Protein AF-A0A835X2V2-F1 (afdb_monomer_lite)

Sequence (80 aa):
MAREKDNFKIIYVNESEKTKEKDFFTKNDNFKCWISNASSGNNLFLAILPMWKSNKEEREKIVSKTIMKYNPICNKDNQS

Foldseek 3Di:
DDCPPPPDAQQDFDDDPDPPPPCPQVPDPLNVVQCVVLVHPVSDDDDDDDDPPDDPVVRVVVRVVVCVVRVRNSVPVPPD

Secondary structure (DSSP, 8-state):
----------------S-S--GGGTTS-TTHHHHHHHHSSGGG--------TT--HHHHHHHHHHHHHHH--GGGGGG--

Structure (mmCIF, N/CA/C/O backbone):
data_AF-A0A835X2V2-F1
#
_entry.id   AF-A0A835X2V2-F1
#
loop_
_atom_site.group_PDB
_atom_site.id
_atom_site.type_symbol
_atom_site.label_atom_id
_atom_site.label_alt_id
_atom_site.label_comp_id
_atom_site.label_asym_id
_atom_site.label_entity_id
_atom_site.label_seq_id
_atom_site.pdbx_PDB_ins_code
_atom_site.Cartn_x
_atom_site.Cartn_y
_atom_site.Cartn_z
_atom_site.occupancy
_atom_site.B_iso_or_equiv
_atom_site.auth_seq_id
_atom_site.auth_comp_id
_atom_site.auth_asym_id
_atom_site.auth_atom_id
_atom_site.pdbx_PDB_model_num
ATOM 1 N N . MET A 1 1 ? -5.600 -15.662 -28.660 1.00 38.69 1 MET A N 1
ATOM 2 C CA . MET A 1 1 ? -4.730 -14.631 -28.058 1.00 38.69 1 MET A CA 1
ATOM 3 C C . MET A 1 1 ? -5.014 -14.611 -26.566 1.00 38.69 1 MET A C 1
ATOM 5 O O . MET A 1 1 ? -6.018 -14.049 -26.148 1.00 38.69 1 MET A O 1
ATOM 9 N N . ALA A 1 2 ? -4.223 -15.350 -25.790 1.00 43.47 2 ALA A N 1
ATOM 10 C CA . ALA A 1 2 ? -4.367 -15.401 -24.342 1.00 43.47 2 ALA A CA 1
ATOM 11 C C . ALA A 1 2 ? -3.933 -14.051 -23.755 1.00 43.47 2 ALA A C 1
ATOM 13 O O . ALA A 1 2 ? -2.915 -13.496 -24.167 1.00 43.47 2 ALA A O 1
ATOM 14 N N . ARG A 1 3 ? -4.724 -13.497 -22.830 1.00 48.22 3 ARG A N 1
ATOM 15 C CA . ARG A 1 3 ? -4.349 -12.322 -22.033 1.00 48.22 3 ARG A CA 1
ATOM 16 C C . ARG A 1 3 ? -3.212 -12.709 -21.080 1.00 48.22 3 ARG A C 1
ATOM 18 O O . ARG A 1 3 ? -3.429 -12.898 -19.895 1.00 48.22 3 ARG A O 1
ATOM 25 N N . GLU A 1 4 ? -1.996 -12.840 -21.593 1.00 51.81 4 GLU A N 1
ATOM 26 C CA . GLU A 1 4 ? -0.786 -13.033 -20.778 1.00 51.81 4 GLU A CA 1
ATOM 27 C C . GLU A 1 4 ? -0.271 -11.710 -20.165 1.00 51.81 4 GLU A C 1
ATOM 29 O O . GLU A 1 4 ? 0.764 -11.691 -19.506 1.00 51.81 4 GLU A O 1
ATOM 34 N N . LYS A 1 5 ? -0.976 -10.584 -20.374 1.00 49.34 5 LYS A N 1
ATOM 35 C CA . LYS A 1 5 ? -0.484 -9.218 -20.103 1.00 49.34 5 LYS A CA 1
ATOM 36 C C . LYS A 1 5 ? -1.227 -8.421 -19.020 1.00 49.34 5 LYS A C 1
ATOM 38 O O . LYS A 1 5 ? -0.973 -7.231 -18.902 1.00 49.34 5 LYS A O 1
ATOM 43 N N . ASP A 1 6 ? -2.054 -9.055 -18.191 1.00 53.75 6 ASP A N 1
ATOM 44 C CA . ASP A 1 6 ? -2.725 -8.382 -17.058 1.00 53.75 6 ASP A CA 1
ATOM 45 C C . ASP A 1 6 ? -2.131 -8.804 -15.694 1.00 53.75 6 ASP A C 1
ATOM 47 O O . ASP A 1 6 ? -2.839 -8.948 -14.698 1.00 53.75 6 ASP A O 1
ATOM 51 N N . ASN A 1 7 ? -0.812 -9.026 -15.625 1.00 72.00 7 ASN A N 1
ATOM 52 C CA . ASN A 1 7 ? -0.115 -9.300 -14.363 1.00 72.00 7 ASN A CA 1
ATOM 53 C C . ASN A 1 7 ? 0.150 -7.990 -13.608 1.00 72.00 7 ASN A C 1
ATOM 55 O O . ASN A 1 7 ? 1.256 -7.448 -13.629 1.00 72.00 7 ASN A O 1
ATOM 59 N N . PHE A 1 8 ? -0.873 -7.465 -12.935 1.00 82.12 8 PHE A N 1
ATOM 60 C CA . PHE A 1 8 ? -0.709 -6.330 -12.030 1.00 82.12 8 PHE A CA 1
ATOM 61 C C . PHE A 1 8 ? 0.078 -6.755 -10.787 1.00 82.12 8 PHE A C 1
ATOM 63 O O . PHE A 1 8 ? -0.312 -7.675 -10.066 1.00 82.12 8 PHE A O 1
ATOM 70 N N . LYS A 1 9 ? 1.186 -6.064 -10.511 1.00 87.56 9 LYS A N 1
ATOM 71 C CA . LYS A 1 9 ? 1.978 -6.271 -9.297 1.00 87.56 9 LYS A CA 1
ATOM 72 C C . LYS A 1 9 ? 1.545 -5.278 -8.226 1.00 87.56 9 LYS A C 1
ATOM 74 O O . LYS A 1 9 ? 1.608 -4.069 -8.432 1.00 87.56 9 LYS A O 1
ATOM 79 N N . ILE A 1 10 ? 1.163 -5.787 -7.058 1.00 90.19 10 ILE A N 1
ATOM 80 C CA . ILE A 1 10 ? 0.917 -4.946 -5.884 1.00 90.19 10 ILE A CA 1
ATOM 81 C C . ILE A 1 10 ? 2.274 -4.457 -5.375 1.00 90.19 10 ILE A C 1
ATOM 83 O O . ILE A 1 10 ? 3.072 -5.234 -4.853 1.00 90.19 10 ILE A O 1
ATOM 87 N N . ILE A 1 11 ? 2.552 -3.170 -5.569 1.00 90.69 11 ILE A N 1
ATOM 88 C CA . ILE A 1 11 ? 3.806 -2.539 -5.132 1.00 90.69 11 ILE A CA 1
ATOM 89 C C . ILE A 1 11 ? 3.651 -1.761 -3.828 1.00 90.69 11 ILE A C 1
ATOM 91 O O . ILE A 1 11 ? 4.653 -1.550 -3.153 1.00 90.69 11 ILE A O 1
ATOM 95 N N . TYR A 1 12 ? 2.424 -1.374 -3.466 1.00 91.81 12 TYR A N 1
ATOM 96 C CA . TYR A 1 12 ? 2.106 -0.634 -2.249 1.00 91.81 12 TYR A CA 1
ATOM 97 C C . TYR A 1 12 ? 0.670 -0.904 -1.782 1.00 91.81 12 TYR A C 1
ATOM 99 O O . TYR A 1 12 ? -0.225 -1.092 -2.607 1.00 91.81 12 TYR A O 1
ATOM 107 N N . VAL A 1 13 ? 0.449 -0.892 -0.469 1.00 92.88 13 VAL A N 1
ATOM 108 C CA . VAL A 1 13 ? -0.859 -1.030 0.184 1.00 92.88 13 VAL A CA 1
ATOM 109 C C . VAL A 1 13 ? -0.922 -0.093 1.386 1.00 92.88 13 VAL A C 1
ATOM 111 O O . VAL A 1 13 ? 0.002 -0.074 2.194 1.00 92.88 13 VAL A O 1
ATOM 114 N N . ASN A 1 14 ? -2.014 0.653 1.539 1.00 90.94 14 ASN A N 1
ATOM 115 C CA . ASN A 1 14 ? -2.286 1.446 2.737 1.00 90.94 14 ASN A CA 1
ATOM 116 C C . ASN A 1 14 ? -3.799 1.675 2.899 1.00 90.94 14 ASN A C 1
ATOM 118 O O . ASN A 1 14 ? -4.574 1.365 1.992 1.00 90.94 14 ASN A O 1
ATOM 122 N N . GLU A 1 15 ? -4.2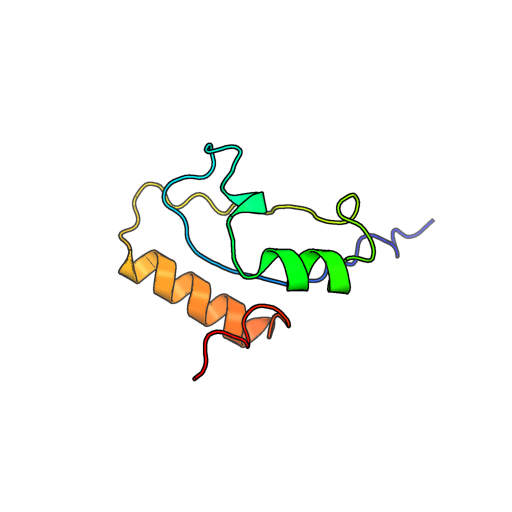10 2.215 4.042 1.00 90.38 15 GLU A N 1
ATOM 123 C CA . GLU A 1 15 ? -5.556 2.733 4.276 1.00 90.38 15 GLU A CA 1
ATOM 124 C C . GLU A 1 15 ? -5.601 4.252 4.065 1.00 90.38 15 GLU A C 1
ATOM 126 O O . GLU A 1 15 ? -4.582 4.940 4.121 1.00 90.38 15 GLU A O 1
ATOM 131 N N . SER A 1 16 ? -6.784 4.774 3.746 1.00 82.81 16 SER A N 1
ATOM 132 C CA . SER A 1 16 ? -7.014 6.212 3.632 1.00 82.81 16 SER A CA 1
ATOM 133 C C . SER A 1 16 ? -8.486 6.528 3.843 1.00 82.81 16 SER A C 1
ATOM 135 O O . SER A 1 16 ? -9.366 5.872 3.281 1.00 82.81 16 SER A O 1
ATOM 137 N N . GLU A 1 17 ? -8.750 7.591 4.597 1.00 77.19 17 GLU A N 1
ATOM 138 C CA . GLU A 1 17 ? -10.086 8.181 4.737 1.00 77.19 17 GLU A CA 1
ATOM 139 C C . GLU A 1 17 ? -10.433 9.111 3.565 1.00 77.19 17 GLU A C 1
ATOM 141 O O . GLU A 1 17 ? -11.598 9.447 3.347 1.00 77.19 17 GLU A O 1
ATOM 146 N N . LYS A 1 18 ? -9.429 9.519 2.779 1.00 68.00 18 LYS A N 1
ATOM 147 C CA . LYS A 1 18 ? -9.556 10.529 1.728 1.00 68.00 18 LYS A CA 1
ATOM 148 C C . LYS A 1 18 ? -9.014 10.010 0.402 1.00 68.00 18 LYS A C 1
ATOM 150 O O . LYS A 1 18 ? -7.841 10.156 0.081 1.00 68.00 18 LYS A O 1
ATOM 155 N N . THR A 1 19 ? -9.900 9.455 -0.417 1.00 64.19 19 THR A N 1
ATOM 156 C CA . THR A 1 19 ? -9.573 9.011 -1.786 1.00 64.19 19 THR A CA 1
ATOM 157 C C . THR A 1 19 ? -9.759 10.104 -2.844 1.00 64.19 19 THR A C 1
ATOM 159 O O . THR A 1 19 ? -9.451 9.885 -4.012 1.00 64.19 19 THR A O 1
ATOM 162 N N . LYS A 1 20 ? -10.288 11.276 -2.457 1.00 61.44 20 LYS A N 1
ATOM 163 C CA . LYS A 1 20 ? -10.682 12.361 -3.377 1.00 61.44 20 LYS A CA 1
ATOM 164 C C . LYS A 1 20 ? -9.711 13.543 -3.425 1.00 61.44 20 LYS A C 1
ATOM 166 O O . LYS A 1 20 ? -9.876 14.417 -4.273 1.00 61.44 20 LYS A O 1
ATOM 171 N N . GLU A 1 21 ? -8.731 13.611 -2.526 1.00 62.81 21 GLU A N 1
ATOM 172 C CA . GLU A 1 21 ? -7.742 14.691 -2.558 1.00 62.81 21 GLU A CA 1
ATOM 173 C C . GLU A 1 21 ? -6.751 14.430 -3.698 1.00 62.81 21 GLU A C 1
ATOM 175 O O . GLU A 1 21 ? -6.070 13.407 -3.714 1.00 62.81 21 GLU A O 1
ATOM 180 N N . LYS A 1 22 ? -6.678 15.352 -4.670 1.00 59.47 22 LYS A N 1
ATOM 181 C CA . LYS A 1 22 ? -5.803 15.228 -5.854 1.00 59.47 22 LYS A CA 1
ATOM 182 C C . LYS A 1 22 ? -4.333 15.006 -5.478 1.00 59.47 22 LYS A C 1
ATOM 184 O O . LYS A 1 22 ? -3.622 14.296 -6.182 1.00 59.47 22 LYS A O 1
ATOM 189 N N . ASP A 1 23 ? -3.913 15.562 -4.346 1.00 60.66 23 ASP A N 1
ATOM 190 C CA . ASP A 1 23 ? -2.531 15.510 -3.871 1.00 60.66 23 ASP A CA 1
ATOM 191 C C . ASP A 1 23 ? -2.201 14.240 -3.072 1.00 60.66 23 ASP A C 1
ATOM 193 O O . ASP A 1 23 ? -1.046 14.047 -2.694 1.00 60.66 23 ASP A O 1
ATOM 197 N N . PHE A 1 24 ? -3.180 13.362 -2.817 1.00 65.50 24 PHE A N 1
ATOM 198 C CA . PHE A 1 24 ? -2.966 12.110 -2.080 1.00 65.50 24 PHE A CA 1
ATOM 199 C C . PHE A 1 24 ? -1.841 11.265 -2.703 1.00 65.50 24 PHE A C 1
ATOM 201 O O . PHE A 1 24 ? -1.063 10.629 -1.994 1.00 65.50 24 PHE A O 1
ATOM 208 N N . PHE A 1 25 ? -1.725 11.297 -4.034 1.00 64.62 25 PHE A N 1
ATOM 209 C CA . PHE A 1 25 ? -0.750 10.501 -4.778 1.00 64.62 25 PHE A CA 1
ATOM 210 C C . PHE A 1 25 ? 0.641 11.127 -4.828 1.00 64.62 25 PHE A C 1
ATOM 212 O O . PHE A 1 25 ? 1.625 10.397 -4.826 1.00 64.62 25 PHE A O 1
ATOM 219 N N . THR A 1 26 ? 0.741 12.455 -4.873 1.00 67.75 26 THR A N 1
ATOM 220 C CA . THR A 1 26 ? 2.018 13.160 -5.067 1.00 67.75 26 THR A CA 1
ATOM 221 C C . THR A 1 26 ? 2.696 13.544 -3.757 1.00 67.75 26 THR A C 1
ATOM 223 O O . THR A 1 26 ? 3.908 13.739 -3.746 1.00 67.75 26 THR A O 1
ATOM 226 N N . LYS A 1 27 ? 1.942 13.629 -2.652 1.00 71.06 27 LYS A N 1
ATOM 227 C CA . LYS A 1 27 ? 2.467 13.944 -1.313 1.00 71.06 27 LYS A CA 1
ATOM 228 C C . LYS A 1 27 ? 2.825 12.714 -0.477 1.00 71.06 27 LYS A C 1
ATOM 230 O O . LYS A 1 27 ? 3.259 12.872 0.656 1.00 71.06 27 LYS A O 1
ATOM 235 N N . ASN A 1 28 ? 2.634 11.501 -0.998 1.00 76.44 28 ASN A N 1
ATOM 236 C CA . ASN A 1 28 ? 3.042 10.296 -0.285 1.00 76.44 28 ASN A CA 1
ATOM 237 C C . ASN A 1 28 ? 4.556 10.099 -0.427 1.00 76.44 28 ASN A C 1
ATOM 239 O O . ASN A 1 28 ? 5.066 10.052 -1.546 1.00 76.44 28 ASN A O 1
ATOM 243 N N . ASP A 1 29 ? 5.264 9.914 0.685 1.00 81.25 29 ASP A N 1
ATOM 244 C CA . ASP A 1 29 ? 6.717 9.691 0.683 1.00 81.25 29 ASP A CA 1
ATOM 245 C C . ASP A 1 29 ? 7.128 8.469 -0.158 1.00 81.25 29 ASP A C 1
ATOM 247 O O . ASP A 1 29 ? 8.200 8.441 -0.766 1.00 81.25 29 ASP A O 1
ATOM 251 N N . ASN A 1 30 ? 6.224 7.494 -0.303 1.00 84.25 30 ASN A N 1
ATOM 252 C CA . ASN A 1 30 ? 6.436 6.294 -1.109 1.00 84.25 30 ASN A CA 1
ATOM 253 C C . ASN A 1 30 ? 6.254 6.527 -2.619 1.00 84.25 30 ASN A C 1
ATOM 255 O O . ASN A 1 30 ? 6.556 5.630 -3.410 1.00 84.25 30 ASN A O 1
ATOM 259 N N . PHE A 1 31 ? 5.811 7.714 -3.054 1.00 83.44 31 PHE A N 1
ATOM 260 C CA . PHE A 1 31 ? 5.594 8.031 -4.471 1.00 83.44 31 PHE A CA 1
ATOM 261 C C . PHE A 1 31 ? 6.858 7.800 -5.311 1.00 83.44 31 PHE A C 1
ATOM 263 O O . PHE A 1 31 ? 6.792 7.234 -6.406 1.00 83.44 31 PHE A O 1
ATOM 270 N N . LYS A 1 32 ? 8.035 8.145 -4.768 1.00 84.44 32 LYS A N 1
ATOM 271 C CA . LYS A 1 32 ? 9.332 7.875 -5.413 1.00 84.44 32 LYS A CA 1
ATOM 272 C C . LYS A 1 32 ? 9.558 6.378 -5.656 1.00 84.44 32 LYS A C 1
ATOM 274 O O . LYS A 1 32 ? 10.021 5.998 -6.734 1.00 84.44 32 LYS A O 1
ATOM 279 N N . CYS A 1 33 ? 9.198 5.526 -4.693 1.00 88.31 33 CYS A N 1
ATOM 280 C CA . CYS A 1 33 ? 9.295 4.076 -4.852 1.00 88.31 33 CYS A CA 1
ATOM 281 C C . CYS A 1 33 ? 8.317 3.560 -5.917 1.00 88.31 33 CYS A C 1
ATOM 283 O O . CYS A 1 33 ? 8.696 2.721 -6.740 1.00 88.31 33 CYS A O 1
ATOM 285 N N . TRP A 1 34 ? 7.086 4.083 -5.949 1.00 87.19 34 TRP A N 1
ATOM 286 C CA . TRP A 1 34 ? 6.062 3.644 -6.902 1.00 87.19 34 TRP A CA 1
ATOM 287 C C . TRP A 1 34 ? 6.491 3.892 -8.347 1.00 87.19 34 TRP A C 1
ATOM 289 O O . TRP A 1 34 ? 6.464 2.972 -9.161 1.00 87.19 34 TRP A O 1
ATOM 299 N N . ILE A 1 35 ? 6.948 5.110 -8.653 1.00 85.44 35 ILE A N 1
ATOM 300 C CA . ILE A 1 35 ? 7.388 5.484 -10.003 1.00 85.44 35 ILE A CA 1
ATOM 301 C C . ILE A 1 35 ? 8.613 4.669 -10.434 1.00 85.44 35 ILE A C 1
ATOM 303 O O . ILE A 1 35 ? 8.648 4.175 -11.561 1.00 85.44 35 ILE A O 1
ATOM 307 N N . SER A 1 36 ? 9.573 4.456 -9.527 1.00 84.50 36 SER A N 1
ATOM 308 C CA . SER A 1 36 ? 10.781 3.666 -9.813 1.00 84.50 36 SER A CA 1
ATOM 309 C C . SER A 1 36 ? 10.460 2.206 -10.158 1.00 84.50 36 SER A C 1
ATOM 311 O O . SER A 1 36 ? 11.126 1.610 -10.999 1.00 84.50 36 SER A O 1
ATOM 313 N N . ASN A 1 37 ? 9.416 1.632 -9.549 1.00 82.94 37 ASN A N 1
ATOM 314 C CA . ASN A 1 37 ? 9.009 0.241 -9.773 1.00 82.94 37 ASN A CA 1
ATOM 315 C C . ASN A 1 37 ? 7.978 0.056 -10.897 1.00 82.94 37 ASN A C 1
ATOM 317 O O . ASN A 1 37 ? 7.833 -1.055 -11.401 1.00 82.94 37 ASN A O 1
ATOM 321 N N . ALA A 1 38 ? 7.267 1.112 -11.298 1.00 76.94 38 ALA A N 1
ATOM 322 C CA . ALA A 1 38 ? 6.292 1.068 -12.389 1.00 76.94 38 ALA A CA 1
ATOM 323 C C . ALA A 1 38 ? 6.888 1.437 -13.762 1.00 76.94 38 ALA A C 1
ATOM 325 O O . ALA A 1 38 ? 6.175 1.437 -14.768 1.00 76.94 38 ALA A O 1
ATOM 326 N N . SER A 1 39 ? 8.184 1.772 -13.825 1.00 67.81 39 SER A N 1
ATOM 327 C CA . SER A 1 39 ? 8.907 2.299 -15.001 1.00 67.81 39 SER A CA 1
ATOM 328 C C . SER A 1 39 ? 8.396 3.653 -15.527 1.00 67.81 39 SER A C 1
ATOM 330 O O . SER A 1 39 ? 9.166 4.409 -16.108 1.00 67.81 39 SER A O 1
ATOM 332 N N . SER A 1 40 ? 7.120 3.988 -15.322 1.00 65.81 40 SER A N 1
ATOM 333 C CA . SER A 1 40 ? 6.521 5.303 -15.547 1.00 65.81 40 SER A CA 1
ATOM 334 C C . SER A 1 40 ? 5.224 5.442 -14.738 1.00 65.81 40 SER A C 1
ATOM 336 O O . SER A 1 40 ? 4.576 4.443 -14.422 1.00 65.81 40 SER A O 1
ATOM 338 N N . GLY A 1 41 ? 4.797 6.675 -14.444 1.00 61.91 41 GLY A N 1
ATOM 339 C CA . GLY A 1 41 ? 3.525 6.927 -13.751 1.00 61.91 41 GLY A CA 1
ATOM 340 C C . GLY A 1 41 ? 2.284 6.437 -14.509 1.00 61.91 41 GLY A C 1
ATOM 341 O O . GLY A 1 41 ? 1.287 6.105 -13.881 1.00 61.91 41 GLY A O 1
ATOM 342 N N . ASN A 1 42 ? 2.362 6.299 -15.837 1.00 70.69 42 ASN A N 1
ATOM 343 C CA . ASN A 1 42 ? 1.264 5.796 -16.674 1.00 70.69 42 ASN A CA 1
ATOM 344 C C . ASN A 1 42 ? 0.992 4.294 -16.487 1.00 70.69 42 ASN A C 1
ATOM 346 O O . ASN A 1 42 ? -0.046 3.804 -16.920 1.00 70.69 42 ASN A O 1
ATOM 350 N N . ASN A 1 43 ? 1.907 3.572 -15.836 1.00 78.12 43 ASN A N 1
ATOM 351 C CA . ASN A 1 43 ? 1.747 2.158 -15.498 1.00 78.12 43 ASN A CA 1
ATOM 352 C C . ASN A 1 43 ? 1.314 1.956 -14.037 1.00 78.12 43 ASN A C 1
ATOM 354 O O . ASN A 1 43 ? 1.325 0.829 -13.539 1.00 78.12 43 ASN A O 1
ATOM 358 N N . LEU A 1 44 ? 0.974 3.038 -13.328 1.00 83.12 44 LEU A N 1
ATOM 359 C CA . LEU A 1 44 ? 0.404 2.963 -11.992 1.00 83.12 44 LEU A CA 1
ATOM 360 C C . LEU A 1 44 ? -1.114 2.874 -12.082 1.00 83.12 44 LEU A C 1
ATOM 362 O O . LEU A 1 44 ? -1.781 3.734 -12.653 1.00 83.12 44 LEU A O 1
ATOM 366 N N . PHE A 1 45 ? -1.652 1.839 -11.452 1.00 84.94 45 PHE A N 1
ATOM 367 C CA . PHE A 1 45 ? -3.082 1.595 -11.359 1.00 84.94 45 PHE A CA 1
ATOM 368 C C . PHE A 1 45 ? -3.488 1.570 -9.892 1.00 84.94 45 PHE A C 1
ATOM 370 O O . PHE A 1 45 ? -2.753 1.066 -9.041 1.00 84.94 45 PHE A O 1
ATOM 377 N N . LEU A 1 46 ? -4.671 2.103 -9.602 1.00 85.19 46 LEU A N 1
ATOM 378 C CA . LEU A 1 46 ? -5.220 2.145 -8.255 1.00 85.19 46 LEU A CA 1
ATOM 379 C C . LEU A 1 46 ? -6.384 1.166 -8.132 1.00 85.19 46 LEU A C 1
ATOM 381 O O . LEU A 1 46 ? -7.374 1.271 -8.853 1.00 85.19 46 LEU A O 1
ATOM 385 N N . ALA A 1 47 ? -6.284 0.265 -7.161 1.00 88.12 47 ALA A N 1
ATOM 386 C CA . ALA A 1 47 ? -7.407 -0.525 -6.686 1.00 88.12 47 ALA A CA 1
ATOM 387 C C . ALA A 1 47 ? -7.891 0.058 -5.353 1.00 88.12 47 ALA A C 1
ATOM 389 O O . ALA A 1 47 ? -7.093 0.265 -4.440 1.00 88.12 47 ALA A O 1
ATOM 390 N N . ILE A 1 48 ? -9.193 0.320 -5.238 1.00 88.06 48 ILE A N 1
ATOM 391 C CA . ILE A 1 48 ? -9.815 0.825 -4.009 1.00 88.06 48 ILE A CA 1
ATOM 392 C C . ILE A 1 48 ? -10.759 -0.250 -3.483 1.00 88.06 48 ILE A C 1
ATOM 394 O O . ILE A 1 48 ? -11.654 -0.687 -4.204 1.00 88.06 48 ILE A O 1
ATOM 398 N N . LEU A 1 49 ? -10.582 -0.636 -2.219 1.00 89.56 49 LEU A N 1
ATOM 399 C CA . LEU A 1 49 ? -11.533 -1.454 -1.470 1.00 89.56 49 LEU A CA 1
ATOM 400 C C . LEU A 1 49 ? -12.344 -0.536 -0.539 1.00 89.56 49 LEU A C 1
ATOM 402 O O . LEU A 1 49 ? -11.813 -0.101 0.484 1.00 89.56 49 LEU A O 1
ATOM 406 N N . PRO A 1 50 ? -13.606 -0.198 -0.861 1.00 89.06 50 PRO A N 1
ATOM 407 C CA . PRO A 1 50 ? -14.412 0.661 -0.002 1.00 89.06 50 PRO A CA 1
ATOM 408 C C . PRO A 1 50 ? -14.771 -0.057 1.302 1.00 89.06 50 PRO A C 1
ATOM 410 O O . PRO A 1 50 ? -15.371 -1.129 1.281 1.00 89.06 50 PRO A O 1
ATOM 413 N N . MET A 1 51 ? -14.450 0.556 2.443 1.00 89.19 51 MET A N 1
ATOM 414 C CA . MET A 1 51 ? -14.773 0.019 3.770 1.00 89.19 51 MET A CA 1
ATOM 415 C C . MET A 1 51 ? -15.573 1.032 4.607 1.00 89.19 51 MET A C 1
ATOM 417 O O . MET A 1 51 ? -15.196 1.375 5.725 1.00 89.19 51 MET A O 1
ATOM 421 N N . TRP A 1 52 ? -16.691 1.531 4.063 1.00 83.12 52 TRP A N 1
ATOM 422 C CA . TRP A 1 52 ? -17.463 2.666 4.609 1.00 83.12 52 TRP A CA 1
ATOM 423 C C . TRP A 1 52 ? -17.959 2.516 6.054 1.00 83.12 52 TRP A C 1
ATOM 425 O O . TRP A 1 52 ? -18.230 3.519 6.701 1.00 83.12 52 TRP A O 1
ATOM 435 N N . LYS A 1 53 ? -18.104 1.285 6.554 1.00 87.31 53 LYS A N 1
ATOM 436 C CA . LYS A 1 53 ? -18.588 0.992 7.916 1.00 87.31 53 LYS A CA 1
ATOM 437 C C . LYS A 1 53 ? -17.497 0.468 8.850 1.00 87.31 53 LYS A C 1
ATOM 439 O O . LYS A 1 53 ? -17.817 -0.009 9.930 1.00 87.31 53 LYS A O 1
ATOM 444 N N . SER A 1 54 ? -16.242 0.510 8.411 1.00 88.62 54 SER A N 1
ATOM 445 C CA . SER A 1 54 ? -15.113 0.030 9.204 1.00 88.62 54 SER A CA 1
ATOM 446 C C . SER A 1 54 ? -14.458 1.153 9.996 1.00 88.62 54 SER A C 1
ATOM 448 O O . SER A 1 54 ? -14.347 2.288 9.517 1.00 88.62 54 SER A O 1
ATOM 450 N N . ASN A 1 55 ? -13.974 0.823 11.185 1.00 90.69 55 ASN A N 1
ATOM 451 C CA . ASN A 1 55 ? -13.092 1.696 11.947 1.00 90.69 55 ASN A CA 1
ATOM 452 C C . ASN A 1 55 ? -11.632 1.572 11.463 1.00 90.69 55 ASN A C 1
ATOM 454 O O . ASN A 1 55 ? -11.298 0.736 10.621 1.00 90.69 55 ASN A O 1
ATOM 458 N N . LYS A 1 56 ? -10.745 2.422 11.992 1.00 89.69 56 LYS A N 1
ATOM 459 C CA . LYS A 1 56 ? -9.328 2.448 11.601 1.00 89.69 56 LYS A CA 1
ATOM 460 C C . LYS A 1 56 ? -8.621 1.108 11.840 1.00 89.69 56 LYS A C 1
ATOM 462 O O . LYS A 1 56 ? -7.928 0.623 10.953 1.00 89.69 56 LYS A O 1
ATOM 467 N N . GLU A 1 57 ? -8.847 0.484 12.993 1.00 93.25 57 GLU A N 1
ATOM 468 C CA . GLU A 1 57 ? -8.202 -0.777 13.380 1.00 93.25 57 GLU A CA 1
ATOM 469 C C . GLU A 1 57 ? -8.576 -1.925 12.426 1.00 93.25 57 GLU A C 1
ATOM 471 O O . GLU A 1 57 ? -7.743 -2.744 12.037 1.00 93.25 57 GLU A O 1
ATOM 476 N N . GLU A 1 58 ? -9.837 -1.979 11.997 1.00 94.06 58 GLU A N 1
ATOM 477 C CA . GLU A 1 58 ? -10.307 -2.949 11.008 1.00 94.06 58 GLU A CA 1
ATOM 478 C C . GLU A 1 58 ? -9.631 -2.751 9.647 1.00 94.06 58 GLU A C 1
ATOM 480 O O . GLU A 1 58 ? -9.241 -3.733 9.008 1.00 94.06 58 GLU A O 1
ATOM 485 N N . ARG A 1 59 ? -9.434 -1.497 9.216 1.00 93.56 59 ARG A N 1
ATOM 486 C CA . ARG A 1 59 ? -8.709 -1.185 7.974 1.00 93.56 59 ARG A CA 1
ATOM 487 C C . ARG A 1 59 ? -7.233 -1.557 8.080 1.00 93.56 59 A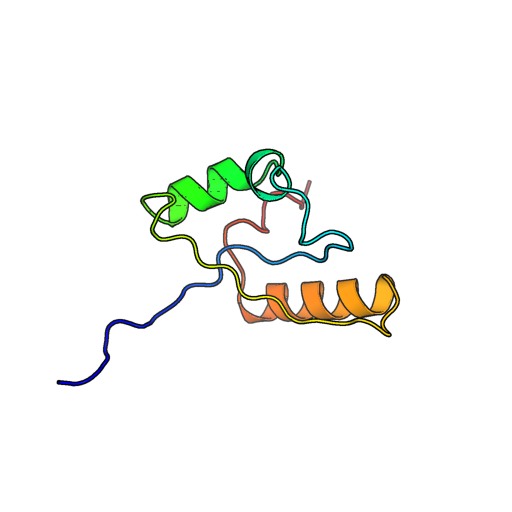RG A C 1
ATOM 489 O O . ARG A 1 59 ? -6.712 -2.225 7.187 1.00 93.56 59 ARG A O 1
ATOM 496 N N . GLU A 1 60 ? -6.580 -1.215 9.187 1.00 93.88 60 GLU A N 1
ATOM 497 C CA . GLU A 1 60 ? -5.180 -1.561 9.464 1.00 93.88 60 GLU A CA 1
ATOM 498 C C . GLU A 1 60 ? -4.955 -3.082 9.467 1.00 93.88 60 GLU A C 1
ATOM 500 O O . GLU A 1 60 ? -3.982 -3.569 8.885 1.00 93.88 60 GLU A O 1
ATOM 505 N N . LYS A 1 61 ? -5.889 -3.864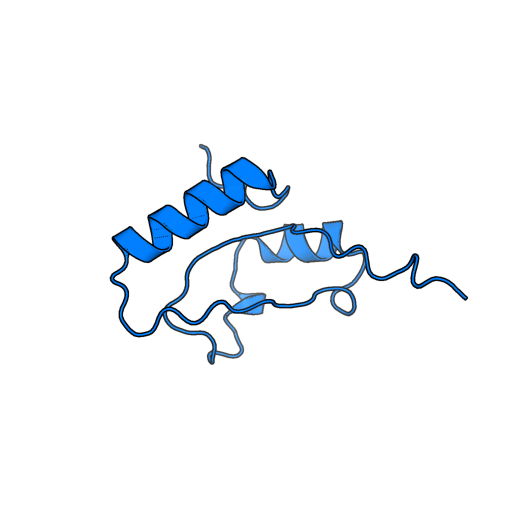 10.027 1.00 95.38 61 LYS A N 1
ATOM 506 C CA . LYS A 1 61 ? -5.844 -5.338 9.977 1.00 95.38 61 LYS A CA 1
ATOM 507 C C . LYS A 1 61 ? -5.862 -5.868 8.543 1.00 95.38 61 LYS A C 1
ATOM 509 O O . LYS A 1 61 ? -5.135 -6.815 8.233 1.00 95.38 61 LYS A O 1
ATOM 514 N N . ILE A 1 62 ? -6.677 -5.287 7.662 1.00 94.94 62 ILE A N 1
ATOM 515 C CA . ILE A 1 62 ? -6.718 -5.675 6.245 1.00 94.94 62 ILE A CA 1
ATOM 516 C C . ILE A 1 62 ? -5.428 -5.272 5.528 1.00 94.94 62 ILE A C 1
ATOM 518 O O . ILE A 1 62 ? -4.876 -6.088 4.785 1.00 94.94 62 ILE A O 1
ATOM 522 N N . VAL A 1 63 ? -4.908 -4.068 5.783 1.00 94.25 63 VAL A N 1
ATOM 523 C CA . VAL A 1 63 ? -3.617 -3.610 5.244 1.00 94.25 63 VAL A CA 1
ATOM 524 C C . VAL A 1 63 ? -2.501 -4.574 5.642 1.00 94.25 63 VAL A C 1
ATOM 526 O O . VAL A 1 63 ? -1.818 -5.101 4.766 1.00 94.25 63 VAL A O 1
ATOM 529 N N . SER A 1 64 ? -2.377 -4.890 6.933 1.00 95.25 64 SER A N 1
ATOM 530 C CA . SER A 1 64 ? -1.360 -5.808 7.458 1.00 95.25 64 SER A CA 1
ATOM 531 C C . SER A 1 64 ? -1.429 -7.188 6.792 1.00 95.25 64 SER A C 1
ATOM 533 O O . SER A 1 64 ? -0.439 -7.657 6.230 1.00 95.25 64 SER A O 1
ATOM 535 N N . LYS A 1 65 ? -2.621 -7.802 6.734 1.00 95.62 65 LYS A N 1
ATOM 536 C CA . LYS A 1 65 ? -2.823 -9.100 6.061 1.00 95.62 65 LYS A CA 1
ATOM 537 C C . LYS A 1 65 ? -2.458 -9.058 4.577 1.00 95.62 65 LYS A C 1
ATOM 539 O O . LYS A 1 65 ? -1.903 -10.020 4.047 1.00 95.62 65 LYS A O 1
ATOM 544 N N . THR A 1 66 ? -2.770 -7.957 3.900 1.00 94.19 66 THR A N 1
ATOM 545 C CA . THR A 1 66 ? -2.480 -7.785 2.472 1.00 94.19 66 THR A CA 1
ATOM 546 C C . THR A 1 66 ? -0.979 -7.621 2.236 1.00 94.19 66 THR A C 1
ATOM 548 O O . THR A 1 66 ? -0.431 -8.269 1.345 1.00 94.19 66 THR A O 1
ATOM 551 N N . ILE A 1 67 ? -0.290 -6.836 3.071 1.00 94.69 67 ILE A N 1
ATOM 552 C CA . ILE A 1 67 ? 1.170 -6.691 3.025 1.00 94.69 67 ILE A CA 1
ATOM 553 C C . ILE A 1 67 ? 1.847 -8.041 3.277 1.00 94.69 67 ILE A C 1
ATOM 555 O O . ILE A 1 67 ? 2.709 -8.432 2.497 1.00 94.69 67 ILE A O 1
ATOM 559 N N . MET A 1 68 ? 1.420 -8.796 4.294 1.00 94.06 68 MET A N 1
ATOM 560 C CA . MET A 1 68 ? 1.967 -10.130 4.574 1.00 94.06 68 MET A CA 1
ATOM 561 C C . MET A 1 68 ? 1.791 -11.095 3.396 1.00 94.06 68 MET A C 1
ATOM 563 O O . MET A 1 68 ? 2.692 -11.872 3.096 1.00 94.06 68 MET A O 1
ATOM 567 N N . LYS A 1 69 ? 0.639 -11.045 2.716 1.00 94.31 69 LYS A N 1
ATOM 568 C CA . LYS A 1 69 ? 0.331 -11.941 1.597 1.00 94.31 69 LYS A CA 1
ATOM 569 C C . LYS A 1 69 ? 1.137 -11.622 0.337 1.00 94.31 69 LYS A C 1
ATOM 571 O O . LYS A 1 69 ? 1.572 -12.544 -0.346 1.00 94.31 69 LYS A O 1
ATOM 576 N N . TYR A 1 70 ? 1.285 -10.342 -0.002 1.00 92.38 70 TYR A N 1
ATOM 577 C CA . TYR A 1 70 ? 1.850 -9.926 -1.293 1.00 92.38 70 TYR A CA 1
ATOM 578 C C . TYR A 1 70 ? 3.277 -9.377 -1.208 1.00 92.38 70 TYR A C 1
ATOM 580 O O . TYR A 1 70 ? 3.914 -9.204 -2.244 1.00 92.38 70 TYR A O 1
ATOM 588 N N . ASN A 1 71 ? 3.778 -9.108 -0.001 1.00 91.56 71 ASN A N 1
ATOM 589 C CA . ASN A 1 71 ? 5.094 -8.525 0.272 1.00 91.56 71 ASN A CA 1
ATOM 590 C C . ASN A 1 71 ? 5.468 -7.349 -0.667 1.00 91.56 71 ASN A C 1
ATOM 592 O O . ASN A 1 71 ? 6.511 -7.394 -1.334 1.00 91.56 71 ASN A O 1
ATOM 596 N N . PRO A 1 72 ? 4.605 -6.318 -0.772 1.00 92.56 72 PRO A N 1
ATOM 597 C CA . PRO A 1 72 ? 4.813 -5.182 -1.663 1.00 92.56 72 PRO A CA 1
ATOM 598 C C . PRO A 1 72 ? 6.141 -4.472 -1.389 1.00 92.56 72 PRO A C 1
ATOM 600 O O . PRO A 1 72 ? 6.472 -4.142 -0.250 1.00 92.56 72 PRO A O 1
ATOM 603 N N . ILE A 1 73 ? 6.905 -4.217 -2.454 1.00 91.12 73 ILE A N 1
ATOM 604 C CA . ILE A 1 73 ? 8.270 -3.682 -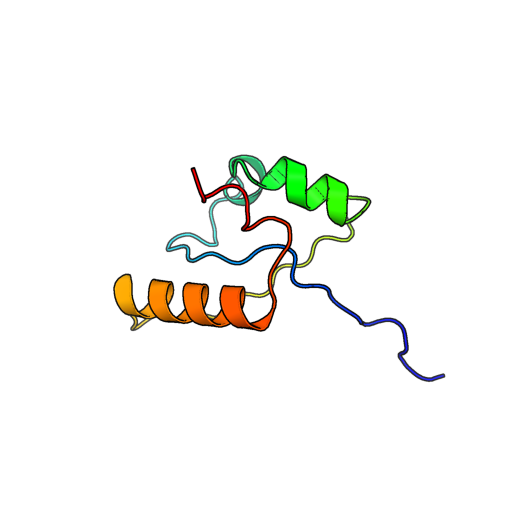2.351 1.00 91.12 73 ILE A CA 1
ATOM 605 C C . ILE A 1 73 ? 8.318 -2.279 -1.734 1.00 91.12 73 ILE A C 1
ATOM 607 O O . ILE A 1 73 ? 9.245 -1.994 -0.986 1.00 91.12 73 ILE A O 1
ATOM 611 N N . CYS A 1 74 ? 7.303 -1.444 -1.970 1.00 91.31 74 CYS A N 1
ATOM 612 C CA . CYS A 1 74 ? 7.245 -0.073 -1.462 1.00 91.31 74 CYS A CA 1
ATOM 613 C C . CYS A 1 74 ? 6.558 0.055 -0.096 1.00 91.31 74 CYS A C 1
ATOM 615 O O . CYS A 1 74 ? 6.271 1.165 0.328 1.00 91.31 74 CYS A O 1
ATOM 617 N N . ASN A 1 75 ? 6.254 -1.048 0.596 1.00 91.12 75 ASN A N 1
ATOM 618 C CA . ASN A 1 75 ? 5.794 -1.011 1.992 1.00 91.12 75 ASN A CA 1
ATOM 619 C C . ASN A 1 75 ? 6.926 -1.238 3.005 1.00 91.12 75 ASN A C 1
ATOM 621 O O . ASN A 1 75 ? 6.663 -1.245 4.206 1.00 91.12 75 ASN A O 1
ATOM 625 N N . LYS A 1 76 ? 8.160 -1.461 2.535 1.00 73.06 76 LYS A N 1
ATOM 626 C CA . LYS A 1 76 ? 9.298 -1.852 3.378 1.00 73.06 76 LYS A CA 1
ATOM 627 C C . LYS A 1 76 ? 9.981 -0.682 4.094 1.00 73.06 76 LYS A C 1
ATOM 629 O O . LYS A 1 76 ? 10.651 -0.922 5.088 1.00 73.06 76 LYS A O 1
ATOM 634 N N . ASP A 1 77 ? 9.735 0.558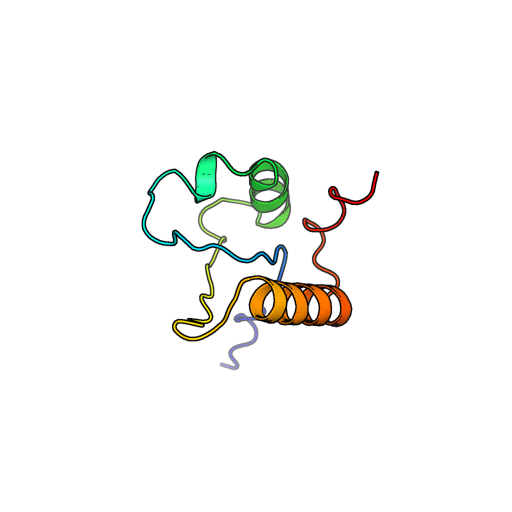 3.674 1.00 55.94 77 ASP A N 1
ATOM 635 C CA . ASP A 1 77 ? 10.376 1.751 4.252 1.00 55.94 77 ASP A CA 1
ATOM 636 C C . ASP A 1 77 ? 9.732 2.240 5.570 1.00 55.94 77 ASP A C 1
ATOM 638 O O . ASP A 1 77 ? 10.214 3.187 6.179 1.00 55.94 77 ASP A O 1
ATOM 642 N N . ASN A 1 78 ? 8.680 1.570 6.063 1.00 48.53 78 ASN A N 1
ATOM 643 C CA . ASN A 1 78 ? 8.050 1.858 7.364 1.00 48.53 78 ASN A CA 1
ATOM 644 C C . ASN A 1 78 ? 8.555 0.948 8.508 1.00 48.53 78 ASN A C 1
ATOM 646 O O . ASN A 1 78 ? 7.891 0.829 9.537 1.00 48.53 78 ASN A O 1
ATOM 650 N N . GLN A 1 79 ? 9.694 0.270 8.331 1.00 37.09 79 GLN A N 1
ATOM 651 C CA . GLN A 1 79 ? 10.383 -0.469 9.394 1.00 37.09 79 GLN A CA 1
ATOM 652 C C . GLN A 1 79 ? 11.742 0.186 9.677 1.00 37.09 79 GLN A C 1
ATOM 654 O O . GLN A 1 79 ? 12.772 -0.211 9.135 1.00 37.09 79 GLN A O 1
ATOM 659 N N . SER A 1 80 ? 11.740 1.216 10.518 1.00 31.91 80 SER A N 1
ATOM 660 C CA . SER A 1 80 ? 12.914 1.691 11.260 1.00 31.91 80 SER A CA 1
ATOM 661 C C . SER A 1 80 ? 12.489 2.057 12.670 1.00 31.91 80 SER A C 1
ATOM 663 O O . S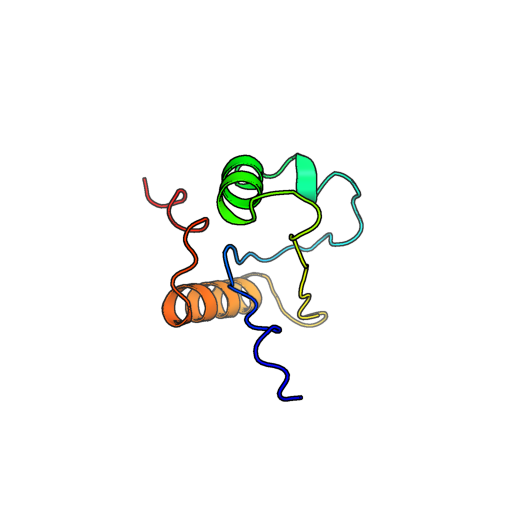ER A 1 80 ? 11.375 2.611 12.808 1.00 31.91 80 SER A O 1
#

Radius of gyration: 13.89 Å; chains: 1; bounding box: 32×31×41 Å

pLDDT: mean 78.74, std 16.15, range [31.91, 95.62]